Protein AF-A0A9E3GFD5-F1 (afdb_monomer_lite)

Sequence (70 aa):
MRKRVEIEVDDDLVQEAIRRFHLADAREAVHLALNALLSEADDSDKQPEEEYDEFSDLSAWEPHRNRDAG

Secondary structure (DSSP, 8-state):
----------HHHHHHHHHHHT-SSHHHHHHHHHHHHHHHHHHTTS-------TTT-GGGGS--------

Structure (mmCIF, N/CA/C/O backbone):
data_AF-A0A9E3GFD5-F1
#
_entry.id   AF-A0A9E3GFD5-F1
#
loop_
_atom_site.group_PDB
_atom_site.id
_atom_site.type_symbol
_atom_site.label_atom_id
_atom_site.label_alt_id
_atom_site.label_comp_id
_atom_site.label_asym_id
_atom_site.label_entity_id
_atom_site.label_seq_id
_atom_site.pdbx_PDB_ins_code
_atom_site.Cartn_x
_atom_site.Cartn_y
_atom_site.Cartn_z
_atom_site.occupancy
_atom_site.B_iso_or_equiv
_atom_site.auth_seq_id
_atom_site.auth_comp_id
_atom_site.auth_asym_id
_atom_site.auth_atom_id
_atom_site.pdbx_PDB_model_num
ATOM 1 N N . MET A 1 1 ? 2.295 17.971 -6.749 1.00 76.12 1 MET A N 1
ATOM 2 C CA . MET A 1 1 ? 0.981 18.307 -6.142 1.00 76.12 1 MET A CA 1
ATOM 3 C C . MET A 1 1 ? 0.296 17.007 -5.744 1.00 76.12 1 MET A C 1
ATOM 5 O O . MET A 1 1 ? 0.291 16.099 -6.562 1.00 76.12 1 MET A O 1
ATOM 9 N N . ARG A 1 2 ? -0.235 16.871 -4.520 1.00 75.31 2 ARG A N 1
ATOM 10 C CA . ARG A 1 2 ? -0.946 15.647 -4.096 1.00 75.31 2 ARG A CA 1
ATOM 11 C C . ARG A 1 2 ? -2.440 15.799 -4.395 1.00 75.31 2 ARG A C 1
ATOM 13 O O . ARG A 1 2 ? -3.019 16.820 -4.036 1.00 75.31 2 ARG A O 1
ATOM 20 N N . LYS A 1 3 ? -3.046 14.811 -5.058 1.00 87.00 3 LYS A N 1
ATOM 21 C CA . LYS A 1 3 ? -4.503 14.710 -5.244 1.00 87.00 3 LYS A CA 1
ATOM 22 C C . LYS A 1 3 ? -5.030 13.585 -4.358 1.00 87.00 3 LYS A C 1
ATOM 24 O O . LYS A 1 3 ? -4.352 12.573 -4.206 1.00 87.00 3 LYS A O 1
ATOM 29 N N . ARG A 1 4 ? -6.211 13.773 -3.764 1.00 89.06 4 ARG A N 1
ATOM 30 C CA . ARG A 1 4 ? -6.908 12.702 -3.044 1.00 89.06 4 ARG A CA 1
ATOM 31 C C . ARG A 1 4 ? -7.680 11.866 -4.060 1.00 89.06 4 ARG A C 1
ATOM 33 O O . ARG A 1 4 ? -8.370 12.432 -4.903 1.00 89.06 4 ARG A O 1
ATOM 40 N N . VAL A 1 5 ? -7.523 10.553 -3.980 1.00 88.94 5 VAL A N 1
ATOM 41 C CA . VAL A 1 5 ? -8.224 9.564 -4.802 1.00 88.94 5 VAL A CA 1
ATOM 42 C C . VAL A 1 5 ? -8.821 8.547 -3.838 1.00 88.94 5 VAL A C 1
ATOM 44 O O . VAL A 1 5 ? -8.185 8.219 -2.837 1.00 88.94 5 VAL A O 1
ATOM 47 N N . GLU A 1 6 ? -10.042 8.102 -4.109 1.00 92.31 6 GLU A N 1
ATOM 48 C CA . GLU A 1 6 ? -10.726 7.060 -3.341 1.00 92.31 6 GLU A CA 1
ATOM 49 C C . GLU A 1 6 ? -10.722 5.782 -4.185 1.00 92.31 6 GLU A C 1
ATOM 51 O O . GLU A 1 6 ? -11.122 5.809 -5.348 1.00 92.31 6 GLU A O 1
ATOM 56 N N . ILE A 1 7 ? -10.192 4.697 -3.618 1.00 89.75 7 ILE A N 1
ATOM 57 C CA . ILE A 1 7 ? -10.093 3.373 -4.241 1.00 89.75 7 ILE A CA 1
ATOM 58 C C . ILE A 1 7 ? -10.460 2.312 -3.204 1.00 89.75 7 ILE A C 1
ATOM 60 O O . ILE A 1 7 ? -10.184 2.492 -2.017 1.00 89.75 7 ILE A O 1
ATOM 64 N N . GLU A 1 8 ? -11.060 1.215 -3.652 1.00 94.88 8 GLU A N 1
ATOM 65 C CA . GLU A 1 8 ? -11.276 0.028 -2.825 1.00 94.88 8 GLU A CA 1
ATOM 66 C C . GLU A 1 8 ? -10.079 -0.913 -2.982 1.00 94.88 8 GLU A C 1
ATOM 68 O O . GLU A 1 8 ? -9.629 -1.180 -4.098 1.00 94.88 8 GLU A O 1
ATOM 73 N N . VAL A 1 9 ? -9.545 -1.385 -1.858 1.00 93.12 9 VAL A N 1
ATOM 74 C CA . VAL A 1 9 ? -8.395 -2.295 -1.797 1.00 93.12 9 VAL A CA 1
ATOM 75 C C . VAL A 1 9 ? -8.700 -3.361 -0.753 1.00 93.12 9 VAL A C 1
ATOM 77 O O . VAL A 1 9 ? -9.372 -3.078 0.238 1.00 93.12 9 VAL A O 1
ATOM 80 N N . ASP A 1 10 ? -8.213 -4.576 -0.985 1.00 96.94 10 ASP A N 1
ATOM 81 C CA . ASP A 1 10 ? -8.283 -5.661 -0.010 1.00 96.94 10 ASP A CA 1
ATOM 82 C C . ASP A 1 10 ? -7.469 -5.300 1.247 1.00 96.94 10 ASP A C 1
ATOM 84 O O . ASP A 1 10 ? -6.265 -5.037 1.159 1.00 96.94 10 ASP A O 1
ATOM 88 N N . ASP A 1 11 ? -8.131 -5.261 2.407 1.00 96.88 11 ASP A N 1
ATOM 89 C CA . ASP A 1 11 ? -7.495 -4.905 3.678 1.00 96.88 11 ASP A CA 1
ATOM 90 C C . ASP A 1 11 ? -6.434 -5.933 4.078 1.00 96.88 11 ASP A C 1
ATOM 92 O O . ASP A 1 11 ? -5.365 -5.539 4.534 1.00 96.88 11 ASP A O 1
ATOM 96 N N . ASP A 1 12 ? -6.644 -7.226 3.814 1.00 97.88 12 ASP A N 1
ATOM 97 C CA . ASP A 1 12 ? -5.687 -8.267 4.203 1.00 97.88 12 ASP A CA 1
ATOM 98 C C . ASP A 1 12 ? -4.349 -8.086 3.467 1.00 97.88 12 ASP A C 1
ATOM 100 O O . ASP A 1 12 ? -3.272 -8.232 4.055 1.00 97.88 12 ASP A O 1
ATOM 104 N N . LEU A 1 13 ? -4.398 -7.685 2.190 1.00 96.88 13 LEU A N 1
ATOM 105 C CA . LEU A 1 13 ? -3.200 -7.359 1.411 1.00 96.88 13 LEU A CA 1
ATOM 106 C C . LEU A 1 13 ? -2.490 -6.114 1.948 1.00 96.88 13 LEU A C 1
ATOM 108 O O . LEU A 1 13 ? -1.259 -6.082 2.012 1.00 96.88 13 LEU A O 1
ATOM 112 N N . VAL A 1 14 ? -3.252 -5.094 2.345 1.00 96.12 14 VAL A N 1
ATOM 113 C CA . VAL A 1 14 ? -2.698 -3.865 2.924 1.00 96.12 14 VAL A CA 1
ATOM 114 C C . VAL A 1 14 ? -2.039 -4.157 4.270 1.00 96.12 14 VAL A C 1
ATOM 116 O O . VAL A 1 14 ? -0.906 -3.726 4.490 1.00 96.12 14 VAL A O 1
ATOM 119 N N . GLN A 1 15 ? -2.694 -4.920 5.147 1.00 97.56 15 GLN A N 1
ATOM 120 C CA . GLN A 1 15 ? -2.141 -5.297 6.447 1.00 97.56 15 GLN A CA 1
ATOM 121 C C . GLN A 1 15 ? -0.873 -6.138 6.300 1.00 97.56 15 GLN A C 1
ATOM 123 O O . GLN A 1 15 ? 0.110 -5.898 7.004 1.00 97.56 15 GLN A O 1
ATOM 128 N N . GLU A 1 16 ? -0.844 -7.088 5.363 1.00 97.75 16 GLU A N 1
ATOM 129 C CA . GLU A 1 16 ? 0.356 -7.890 5.131 1.00 97.75 16 GLU A CA 1
ATOM 130 C C . GLU A 1 16 ? 1.496 -7.043 4.548 1.00 97.75 16 GLU A C 1
ATOM 132 O O . GLU A 1 16 ? 2.640 -7.200 4.972 1.00 97.75 16 GLU A O 1
ATOM 137 N N . ALA A 1 17 ? 1.216 -6.088 3.654 1.00 95.69 17 ALA A N 1
ATOM 138 C CA . ALA A 1 17 ? 2.229 -5.150 3.166 1.00 95.69 17 ALA A CA 1
ATOM 139 C C . ALA A 1 17 ? 2.782 -4.267 4.299 1.00 95.69 17 ALA A C 1
ATOM 141 O O . ALA A 1 17 ? 3.999 -4.143 4.452 1.00 95.69 17 ALA A O 1
ATOM 142 N N . ILE A 1 18 ? 1.908 -3.711 5.141 1.00 96.81 18 ILE A N 1
ATOM 143 C CA . ILE A 1 18 ? 2.299 -2.930 6.321 1.00 96.81 18 ILE A CA 1
ATOM 144 C C . ILE A 1 18 ? 3.198 -3.758 7.240 1.00 96.81 18 ILE A C 1
ATOM 146 O O . ILE A 1 18 ? 4.259 -3.296 7.654 1.00 96.81 18 ILE A O 1
ATOM 150 N N . ARG A 1 19 ? 2.811 -5.002 7.526 1.00 97.12 19 ARG A N 1
ATOM 151 C CA . ARG A 1 19 ? 3.568 -5.904 8.394 1.00 97.12 19 ARG A CA 1
ATOM 152 C C . ARG A 1 19 ? 4.917 -6.295 7.792 1.00 97.12 19 ARG A C 1
ATOM 154 O O . ARG A 1 19 ? 5.920 -6.274 8.501 1.00 97.12 19 ARG A O 1
ATOM 161 N N . ARG A 1 20 ? 4.942 -6.668 6.511 1.00 96.69 20 ARG A N 1
ATOM 162 C CA . ARG A 1 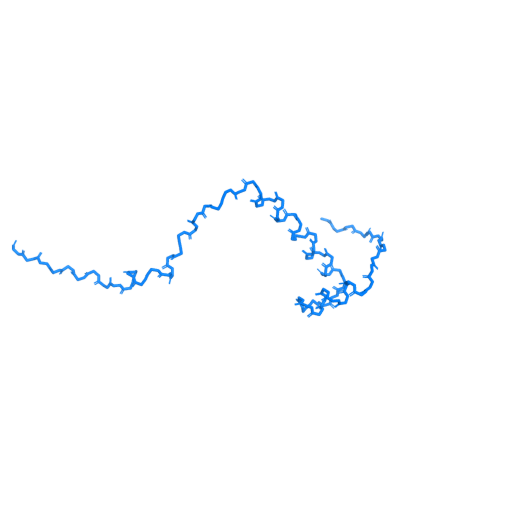20 ? 6.129 -7.185 5.815 1.00 96.69 20 ARG A CA 1
ATOM 163 C C . ARG A 1 20 ? 7.177 -6.108 5.562 1.00 96.69 20 ARG A C 1
ATOM 165 O O . ARG A 1 20 ? 8.366 -6.402 5.620 1.00 96.69 20 ARG A O 1
ATOM 172 N N . PHE A 1 21 ? 6.735 -4.885 5.289 1.00 95.62 21 PHE A N 1
ATOM 173 C CA . PHE A 1 21 ? 7.607 -3.753 4.979 1.00 95.62 21 PHE A CA 1
ATOM 174 C C . PHE A 1 21 ? 7.701 -2.733 6.125 1.00 95.62 21 PHE A C 1
ATOM 176 O O . PHE A 1 21 ? 8.333 -1.696 5.958 1.00 95.62 21 PHE A O 1
ATOM 183 N N . HIS A 1 22 ? 7.121 -3.038 7.293 1.00 96.00 22 HIS A N 1
ATOM 184 C CA . HIS A 1 22 ? 7.136 -2.194 8.496 1.00 96.00 22 HIS A CA 1
ATOM 185 C C . HIS A 1 22 ? 6.639 -0.758 8.260 1.00 96.00 22 HIS A C 1
ATOM 187 O O . HIS A 1 22 ? 7.239 0.206 8.734 1.00 96.00 22 HIS A O 1
ATOM 193 N N . LEU A 1 23 ? 5.543 -0.620 7.517 1.00 96.06 23 LEU A N 1
ATOM 194 C CA . LEU A 1 23 ? 4.995 0.679 7.126 1.00 96.06 23 LEU A CA 1
ATOM 195 C C . LEU A 1 23 ? 4.083 1.252 8.213 1.00 96.06 23 LEU A C 1
ATOM 197 O O . LEU A 1 23 ? 3.583 0.530 9.075 1.00 96.06 23 LEU A O 1
ATOM 201 N N . ALA A 1 24 ? 3.861 2.561 8.179 1.00 94.06 24 ALA A N 1
ATOM 202 C CA . ALA A 1 24 ? 3.028 3.246 9.158 1.00 94.06 24 ALA A CA 1
ATOM 203 C C . ALA A 1 24 ? 1.532 3.165 8.823 1.00 94.06 24 ALA A C 1
ATOM 205 O O . ALA A 1 24 ? 0.703 3.102 9.732 1.00 94.06 24 ALA A O 1
ATOM 206 N N . ASP A 1 25 ? 1.174 3.205 7.536 1.00 93.25 25 ASP A N 1
ATOM 207 C CA . ASP A 1 25 ? -0.220 3.241 7.101 1.00 93.25 25 ASP A CA 1
ATOM 208 C C . ASP A 1 25 ? -0.452 2.647 5.696 1.00 93.25 25 ASP A C 1
ATOM 210 O O . ASP A 1 25 ? 0.467 2.340 4.932 1.00 93.25 25 ASP A O 1
ATOM 214 N N . ALA A 1 26 ? -1.733 2.503 5.344 1.00 93.44 26 ALA A N 1
ATOM 215 C CA . ALA A 1 26 ? -2.172 2.009 4.040 1.00 93.44 26 ALA A CA 1
ATOM 216 C C . ALA A 1 26 ? -1.717 2.905 2.879 1.00 93.44 26 ALA A C 1
ATOM 218 O O . ALA A 1 26 ? -1.494 2.439 1.763 1.00 93.44 26 ALA A O 1
ATOM 219 N N . ARG A 1 27 ? -1.577 4.210 3.125 1.00 92.38 27 ARG A N 1
ATOM 220 C CA . ARG A 1 27 ? -1.159 5.164 2.100 1.00 92.38 27 ARG A CA 1
ATOM 221 C C . ARG A 1 27 ? 0.303 4.942 1.730 1.00 92.38 27 ARG A C 1
ATOM 223 O O . ARG A 1 27 ? 0.646 5.045 0.555 1.00 92.38 27 ARG A O 1
ATOM 230 N N . GLU A 1 28 ? 1.145 4.658 2.709 1.00 93.44 28 GLU A N 1
ATOM 231 C CA . GLU A 1 28 ? 2.546 4.325 2.524 1.00 93.44 28 GLU A CA 1
ATOM 232 C C . GLU A 1 28 ? 2.696 2.979 1.815 1.00 93.44 28 GLU A C 1
ATOM 234 O O . GLU A 1 28 ? 3.467 2.890 0.863 1.00 93.44 28 GLU A O 1
ATOM 239 N N . ALA A 1 29 ? 1.874 1.986 2.168 1.00 95.38 29 ALA A N 1
ATOM 240 C CA . ALA A 1 29 ? 1.817 0.707 1.456 1.00 95.38 29 ALA A CA 1
ATOM 241 C C . ALA A 1 29 ? 1.478 0.877 -0.031 1.00 95.38 29 ALA A C 1
ATOM 243 O O . ALA A 1 29 ? 2.199 0.375 -0.894 1.00 95.38 29 ALA A O 1
ATOM 244 N N . VAL A 1 30 ? 0.433 1.647 -0.347 1.00 93.50 30 VAL A N 1
ATOM 245 C CA . VAL A 1 30 ? 0.052 1.930 -1.740 1.00 93.50 30 VAL A CA 1
ATOM 246 C C . VAL A 1 30 ? 1.135 2.736 -2.456 1.00 93.50 30 VAL A C 1
ATOM 248 O O . VAL A 1 30 ? 1.432 2.473 -3.619 1.00 93.50 30 VAL A O 1
ATOM 251 N N . HIS A 1 31 ? 1.754 3.707 -1.780 1.00 93.12 31 HIS A N 1
ATOM 252 C CA . HIS A 1 31 ? 2.830 4.494 -2.374 1.00 93.12 31 HIS A CA 1
ATOM 253 C C . HIS A 1 31 ? 4.047 3.630 -2.716 1.00 93.12 31 HIS A C 1
ATOM 255 O O . HIS A 1 31 ? 4.569 3.748 -3.823 1.00 93.12 31 HIS A O 1
ATOM 261 N N . LEU A 1 32 ? 4.453 2.744 -1.804 1.00 94.50 32 LEU A N 1
ATOM 262 C CA . LEU A 1 32 ? 5.556 1.813 -2.010 1.00 94.50 32 LEU A CA 1
ATOM 263 C C . LEU A 1 32 ? 5.264 0.855 -3.169 1.00 94.50 32 LEU A C 1
ATOM 265 O O . LEU A 1 32 ? 6.108 0.693 -4.045 1.00 94.50 32 LEU A O 1
ATOM 269 N N . ALA A 1 33 ? 4.064 0.269 -3.207 1.00 93.25 33 ALA A N 1
ATOM 270 C CA . ALA A 1 33 ? 3.658 -0.644 -4.272 1.00 93.25 33 ALA A CA 1
ATOM 271 C C . ALA A 1 33 ? 3.679 0.033 -5.650 1.00 93.25 33 ALA A C 1
ATOM 273 O O . ALA A 1 33 ? 4.241 -0.510 -6.598 1.00 93.25 33 ALA A O 1
ATOM 274 N N . LEU A 1 34 ? 3.120 1.243 -5.761 1.00 93.62 34 LEU A N 1
ATOM 275 C CA . LEU A 1 34 ? 3.153 2.005 -7.010 1.00 93.62 34 LEU A CA 1
ATOM 276 C C . LEU A 1 34 ? 4.581 2.366 -7.417 1.00 93.62 34 LEU A C 1
ATOM 278 O O . LEU A 1 34 ? 4.907 2.297 -8.596 1.00 93.62 34 LEU A O 1
ATOM 282 N N . ASN A 1 35 ? 5.430 2.738 -6.459 1.00 93.00 35 ASN A N 1
ATOM 283 C CA . ASN A 1 35 ? 6.819 3.057 -6.753 1.00 93.00 35 ASN A CA 1
ATOM 284 C C . ASN A 1 35 ? 7.581 1.828 -7.262 1.00 93.00 35 ASN A C 1
ATOM 286 O O . ASN A 1 35 ? 8.286 1.941 -8.253 1.00 93.00 35 ASN A O 1
ATOM 290 N N . ALA A 1 36 ? 7.393 0.659 -6.643 1.00 91.50 36 ALA A N 1
ATOM 291 C CA . ALA A 1 36 ? 8.018 -0.586 -7.085 1.00 91.50 36 ALA A CA 1
ATOM 292 C C . ALA A 1 36 ? 7.608 -0.966 -8.518 1.00 91.50 36 ALA A C 1
ATOM 294 O O . ALA A 1 36 ? 8.472 -1.287 -9.327 1.00 91.50 36 ALA A O 1
ATOM 295 N N . LEU A 1 37 ? 6.316 -0.847 -8.856 1.00 91.12 37 LEU A N 1
ATOM 296 C CA . LEU A 1 37 ? 5.818 -1.112 -10.213 1.00 91.12 37 LEU A CA 1
ATOM 297 C C . LEU A 1 37 ? 6.418 -0.165 -11.261 1.00 91.12 37 LEU A C 1
ATOM 299 O O . LEU A 1 37 ? 6.659 -0.574 -12.393 1.00 91.12 37 LEU A O 1
ATOM 303 N N . LEU A 1 38 ? 6.635 1.102 -10.900 1.00 91.38 38 LEU A N 1
ATOM 304 C CA . LEU A 1 38 ? 7.250 2.081 -11.797 1.00 91.38 38 LEU A CA 1
ATOM 305 C C . LEU A 1 38 ? 8.763 1.876 -11.911 1.00 91.38 38 LEU A C 1
ATOM 307 O O . LEU A 1 38 ? 9.299 1.984 -13.005 1.00 91.38 38 LEU A O 1
ATOM 311 N N . SER A 1 39 ? 9.444 1.538 -10.814 1.00 85.00 39 SER A N 1
ATOM 312 C CA . SER A 1 39 ? 10.877 1.233 -10.835 1.00 85.00 39 SER A CA 1
ATOM 313 C C . SER A 1 39 ? 11.186 -0.015 -11.661 1.00 85.00 39 SER A C 1
ATOM 315 O O . SER A 1 39 ? 12.119 0.014 -12.449 1.00 85.00 39 SER A O 1
ATOM 317 N N . GLU A 1 40 ? 10.377 -1.073 -11.567 1.00 75.88 40 GLU A N 1
ATOM 318 C CA . GLU A 1 40 ? 10.535 -2.272 -12.407 1.00 75.88 40 GLU A CA 1
ATOM 319 C C . GLU A 1 40 ? 10.293 -1.973 -13.902 1.00 75.88 40 GLU A C 1
ATOM 321 O O . GLU A 1 40 ? 10.967 -2.517 -14.782 1.00 75.88 40 GLU A O 1
ATOM 326 N N . ALA A 1 4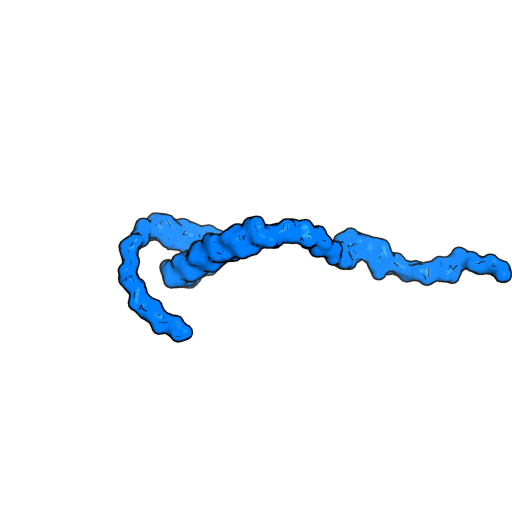1 ? 9.357 -1.067 -14.201 1.00 69.69 41 ALA A N 1
ATOM 327 C CA . ALA A 1 41 ? 9.117 -0.596 -15.564 1.00 69.69 41 ALA A CA 1
ATOM 328 C C . ALA A 1 41 ? 10.276 0.259 -16.116 1.00 69.69 41 ALA A C 1
AT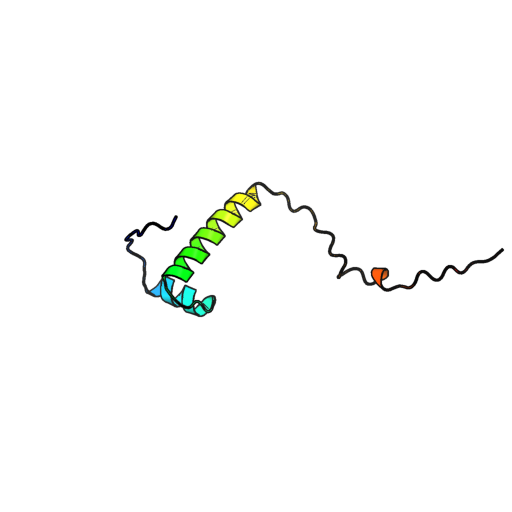OM 330 O O . ALA A 1 41 ? 10.537 0.209 -17.313 1.00 69.69 41 ALA A O 1
ATOM 331 N N . ASP A 1 42 ? 10.983 1.006 -15.264 1.00 63.09 42 ASP A N 1
ATOM 332 C CA . ASP A 1 42 ? 12.167 1.782 -15.656 1.00 63.09 42 ASP A CA 1
ATOM 333 C C . ASP A 1 42 ? 13.435 0.905 -15.754 1.00 63.09 42 ASP A C 1
ATOM 335 O O . ASP A 1 42 ? 14.290 1.143 -16.608 1.00 63.09 42 ASP A O 1
ATOM 339 N N . ASP A 1 43 ? 13.563 -0.127 -14.912 1.00 57.31 43 ASP A N 1
ATOM 340 C CA . ASP A 1 43 ? 14.696 -1.067 -14.926 1.00 57.31 43 ASP A CA 1
ATOM 341 C C . ASP A 1 43 ? 14.653 -2.028 -16.120 1.00 57.31 43 ASP A C 1
ATOM 343 O O . ASP A 1 43 ? 15.692 -2.504 -16.569 1.00 57.31 43 ASP A O 1
ATOM 347 N N . SER A 1 44 ? 13.482 -2.277 -16.710 1.00 55.06 44 SER A N 1
ATOM 348 C CA . SER A 1 44 ? 13.391 -3.055 -17.955 1.00 55.06 44 SER A CA 1
ATOM 349 C C . SER A 1 44 ? 13.997 -2.337 -19.173 1.00 55.06 44 SER A C 1
ATOM 351 O O . SER A 1 44 ? 14.317 -3.004 -20.159 1.00 55.06 44 SER A O 1
ATOM 353 N N . ASP A 1 45 ? 14.238 -1.022 -19.085 1.00 52.75 45 ASP A N 1
ATOM 354 C CA . ASP A 1 45 ? 14.979 -0.228 -20.079 1.00 52.75 45 ASP A CA 1
ATOM 355 C C . ASP A 1 45 ? 16.469 -0.043 -19.726 1.00 52.75 45 ASP A C 1
ATOM 357 O O . ASP A 1 45 ? 17.250 0.455 -20.544 1.00 52.75 45 ASP A O 1
ATOM 361 N N . LYS A 1 46 ? 16.904 -0.474 -18.536 1.00 50.06 46 LYS A N 1
ATOM 362 C CA . LYS A 1 46 ? 18.306 -0.427 -18.117 1.00 50.06 46 LYS A CA 1
ATOM 363 C C . LYS A 1 46 ? 18.874 -1.836 -18.095 1.00 50.06 46 LYS A C 1
ATOM 365 O O . LYS A 1 46 ? 18.634 -2.621 -17.184 1.00 50.06 46 LYS A O 1
ATOM 370 N N . GLN A 1 47 ? 19.684 -2.157 -19.105 1.00 52.22 47 GLN A N 1
ATOM 371 C CA . GLN A 1 47 ? 20.656 -3.239 -18.947 1.00 52.22 47 GLN A CA 1
ATOM 372 C C . GLN A 1 47 ? 21.419 -3.001 -17.636 1.00 52.22 47 GLN A C 1
ATOM 374 O O . GLN A 1 47 ? 21.751 -1.845 -17.363 1.00 52.22 47 GLN A O 1
ATOM 379 N N . PRO A 1 48 ? 21.687 -4.042 -16.827 1.00 51.78 48 PRO A N 1
ATOM 380 C CA . PRO A 1 48 ? 22.503 -3.876 -15.642 1.00 51.78 48 PRO A CA 1
ATOM 381 C C . PRO A 1 48 ? 23.894 -3.473 -16.124 1.00 51.78 48 PRO A C 1
ATOM 383 O O . PRO A 1 48 ? 24.673 -4.307 -16.582 1.00 51.78 48 PRO A O 1
ATOM 386 N N . GLU A 1 49 ? 24.180 -2.175 -16.094 1.00 54.66 49 GLU A N 1
ATOM 387 C CA . GLU A 1 49 ? 25.551 -1.709 -16.061 1.00 54.66 49 GLU A CA 1
ATOM 388 C C . GLU A 1 49 ? 26.101 -2.306 -14.773 1.00 54.66 49 GLU A C 1
ATOM 390 O O . GLU A 1 49 ? 25.596 -2.013 -13.692 1.00 54.66 49 GLU A O 1
ATOM 395 N N . GLU A 1 50 ? 27.019 -3.264 -14.912 1.00 55.47 50 GLU A N 1
ATOM 396 C CA . GLU A 1 50 ? 27.753 -3.860 -13.805 1.00 55.47 50 GLU A CA 1
ATOM 397 C C . GLU A 1 50 ? 28.363 -2.711 -12.997 1.00 55.47 50 GLU A C 1
ATOM 399 O O . GLU A 1 50 ? 29.415 -2.17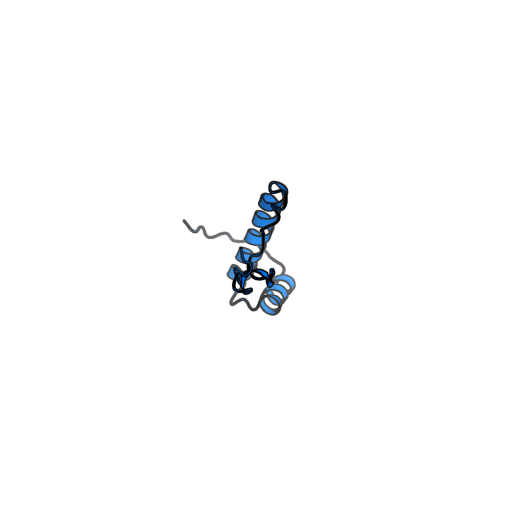7 -13.350 1.00 55.47 50 GLU A O 1
ATOM 404 N N . GLU A 1 51 ? 27.655 -2.268 -11.955 1.00 55.25 51 GLU A N 1
ATOM 405 C CA . GLU A 1 51 ? 28.164 -1.292 -11.008 1.00 55.25 51 GLU A CA 1
ATOM 406 C C . GLU A 1 51 ? 29.385 -1.941 -10.366 1.00 55.25 51 GLU A C 1
ATOM 408 O O . GLU A 1 51 ? 29.283 -2.878 -9.572 1.00 55.25 51 GLU A O 1
ATOM 413 N N . TYR A 1 52 ? 30.557 -1.490 -10.806 1.00 60.47 52 TYR A N 1
ATOM 414 C CA . TYR A 1 52 ? 31.840 -1.893 -10.262 1.00 60.47 52 TYR A CA 1
ATOM 415 C C . TYR A 1 52 ? 31.843 -1.513 -8.774 1.00 60.47 52 TYR A C 1
ATOM 417 O O . TYR A 1 52 ? 31.992 -0.344 -8.420 1.00 60.47 52 TYR A O 1
ATOM 425 N N . ASP A 1 53 ? 31.607 -2.491 -7.898 1.00 63.91 53 ASP A N 1
ATOM 426 C CA . ASP A 1 53 ? 31.593 -2.287 -6.452 1.00 63.91 53 ASP A CA 1
ATOM 427 C C . ASP A 1 53 ? 33.030 -2.233 -5.919 1.00 63.91 53 ASP A C 1
ATOM 429 O O . ASP A 1 53 ? 33.649 -3.246 -5.581 1.00 63.91 53 ASP A O 1
ATOM 433 N N . GLU A 1 54 ? 33.561 -1.015 -5.834 1.00 58.72 54 GLU A N 1
ATOM 434 C CA . GLU A 1 54 ? 34.896 -0.705 -5.310 1.00 58.72 54 GLU A CA 1
ATOM 435 C C . GLU A 1 54 ? 35.085 -1.103 -3.829 1.00 58.72 54 GLU A C 1
ATOM 437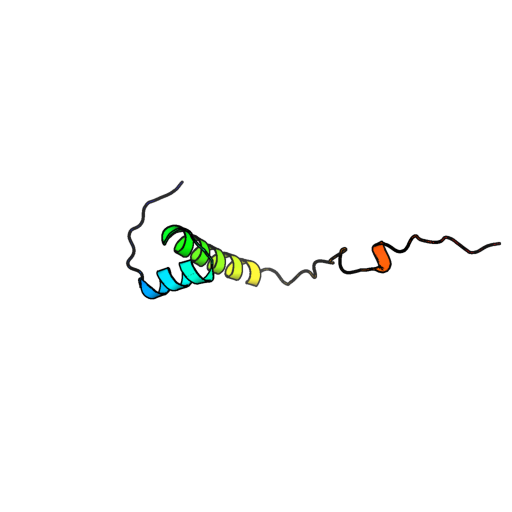 O O . GLU A 1 54 ? 36.203 -1.044 -3.316 1.00 58.72 54 GLU A O 1
ATOM 442 N N . PHE A 1 55 ? 34.030 -1.539 -3.126 1.00 60.19 55 PHE A N 1
ATOM 443 C CA . PHE A 1 55 ? 34.116 -2.047 -1.752 1.00 60.19 55 PHE A CA 1
ATOM 444 C C . PHE A 1 55 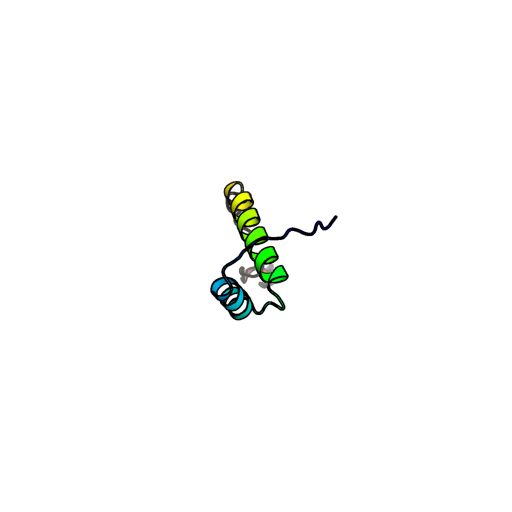? 34.310 -3.567 -1.660 1.00 60.19 55 PHE A C 1
ATOM 446 O O . PHE A 1 55 ? 34.662 -4.065 -0.586 1.00 60.19 55 PHE A O 1
ATOM 453 N N . SER A 1 56 ? 34.127 -4.301 -2.762 1.00 61.62 56 SER A N 1
ATOM 454 C CA . SER A 1 56 ? 34.337 -5.754 -2.829 1.00 61.62 56 SER A CA 1
ATOM 455 C C . SER A 1 56 ? 35.753 -6.141 -3.277 1.00 61.62 56 SER A C 1
ATOM 457 O O . SER A 1 56 ? 36.197 -7.266 -3.031 1.00 61.62 56 SER A O 1
ATOM 459 N N . ASP A 1 57 ? 36.498 -5.215 -3.886 1.00 61.72 57 ASP A N 1
ATOM 460 C CA . ASP A 1 57 ? 37.867 -5.464 -4.327 1.00 61.72 57 ASP A CA 1
ATOM 461 C C . ASP A 1 57 ? 38.870 -5.190 -3.188 1.00 61.72 57 ASP A C 1
ATOM 463 O O . ASP A 1 57 ? 39.292 -4.061 -2.930 1.00 61.72 57 ASP A O 1
ATOM 467 N N . LEU A 1 58 ? 39.266 -6.250 -2.469 1.00 59.88 58 LEU A N 1
ATOM 468 C CA . LEU A 1 58 ? 40.262 -6.180 -1.386 1.00 59.88 58 LEU A CA 1
ATOM 469 C C . LEU A 1 58 ? 41.621 -5.619 -1.847 1.00 59.88 58 LEU A C 1
ATOM 471 O O . LEU A 1 58 ? 42.420 -5.192 -1.010 1.00 59.88 58 LEU A O 1
ATOM 475 N N . SER A 1 59 ? 41.875 -5.606 -3.159 1.00 63.81 59 SER A N 1
ATOM 476 C CA . SER A 1 59 ? 43.074 -5.020 -3.757 1.00 63.81 59 SER A CA 1
ATOM 477 C C . SER A 1 59 ? 43.122 -3.488 -3.633 1.00 63.81 59 SER A C 1
ATOM 479 O O . SER A 1 59 ? 44.209 -2.912 -3.652 1.00 63.81 59 SER A O 1
ATOM 481 N N . ALA A 1 60 ? 41.986 -2.821 -3.379 1.00 63.41 60 ALA A N 1
ATOM 482 C CA . ALA A 1 60 ? 41.924 -1.377 -3.136 1.00 63.41 60 ALA A CA 1
ATOM 483 C C . ALA A 1 60 ? 42.624 -0.943 -1.829 1.00 63.41 60 ALA A C 1
ATOM 485 O O . ALA A 1 60 ? 43.015 0.216 -1.683 1.00 63.41 60 ALA A O 1
ATOM 486 N N . TRP A 1 61 ? 42.817 -1.871 -0.882 1.00 59.31 61 TRP A N 1
ATOM 487 C CA . TRP A 1 61 ? 43.533 -1.626 0.376 1.00 59.31 61 TRP A CA 1
ATOM 488 C C . TRP A 1 61 ? 44.983 -2.101 0.350 1.00 59.31 61 TRP A C 1
ATOM 490 O O . TRP A 1 61 ? 45.706 -1.883 1.327 1.00 59.31 61 TRP A O 1
ATOM 500 N N . GLU A 1 62 ? 45.432 -2.736 -0.736 1.00 65.94 62 GLU A N 1
ATOM 501 C CA . GLU A 1 62 ? 46.823 -3.142 -0.861 1.00 65.94 62 GLU A CA 1
ATOM 502 C C . GLU A 1 62 ? 47.684 -1.898 -1.106 1.00 65.94 62 GLU A C 1
ATOM 504 O O . GLU A 1 62 ? 47.614 -1.282 -2.175 1.00 65.94 62 GLU A O 1
ATOM 509 N N . PRO A 1 63 ? 48.534 -1.496 -0.138 1.00 64.50 63 PRO A N 1
ATOM 510 C CA . PRO A 1 63 ? 49.458 -0.405 -0.367 1.00 64.50 63 PRO A CA 1
ATOM 511 C C . PRO A 1 63 ? 50.363 -0.871 -1.496 1.00 64.50 63 PRO A C 1
ATOM 513 O O . PRO A 1 63 ? 51.073 -1.865 -1.322 1.00 64.50 63 PRO A O 1
ATOM 516 N N . HIS A 1 64 ? 50.331 -0.181 -2.637 1.00 62.94 64 HIS A N 1
ATOM 517 C CA . HIS A 1 64 ? 51.244 -0.423 -3.744 1.00 62.94 64 HIS A CA 1
ATOM 518 C C . HIS A 1 64 ? 52.676 -0.275 -3.222 1.00 62.94 64 HIS A C 1
ATOM 520 O O . HIS A 1 64 ? 53.256 0.814 -3.195 1.00 62.94 64 HIS A O 1
ATOM 526 N N . ARG A 1 65 ? 53.252 -1.381 -2.741 1.00 52.19 65 ARG A N 1
ATOM 527 C CA . ARG A 1 65 ? 54.667 -1.482 -2.432 1.00 52.19 65 ARG A CA 1
ATOM 528 C C . ARG A 1 65 ? 55.359 -1.466 -3.776 1.00 52.19 65 ARG A C 1
ATOM 530 O O . ARG A 1 65 ? 55.633 -2.507 -4.358 1.00 52.19 65 ARG A O 1
ATOM 537 N N . ASN A 1 66 ? 55.647 -0.256 -4.237 1.00 56.59 66 ASN A N 1
ATOM 538 C CA . ASN A 1 66 ? 56.720 -0.011 -5.174 1.00 56.59 66 ASN A CA 1
ATOM 539 C C . ASN A 1 66 ? 57.988 -0.609 -4.558 1.00 56.59 66 ASN A C 1
ATOM 541 O O . ASN A 1 66 ? 58.641 -0.012 -3.699 1.00 56.59 66 ASN A O 1
ATOM 545 N N . ARG A 1 67 ? 58.279 -1.845 -4.945 1.00 50.72 67 ARG A N 1
ATOM 546 C CA . ARG A 1 67 ? 59.540 -2.509 -4.688 1.00 50.72 67 ARG A CA 1
ATOM 547 C C . ARG A 1 67 ? 59.851 -3.393 -5.882 1.00 50.72 67 ARG A C 1
ATOM 549 O O . ARG A 1 67 ? 59.435 -4.537 -5.925 1.00 50.72 67 ARG A O 1
ATOM 556 N N . ASP A 1 68 ? 60.537 -2.806 -6.850 1.00 46.62 68 ASP A N 1
ATOM 557 C CA . ASP A 1 68 ? 61.864 -3.257 -7.277 1.00 46.62 68 ASP A CA 1
ATOM 558 C C . ASP A 1 68 ? 62.448 -2.173 -8.202 1.00 46.62 68 ASP A C 1
ATOM 560 O O . ASP A 1 68 ? 61.756 -1.671 -9.080 1.00 46.62 68 ASP A O 1
ATOM 564 N N . ALA A 1 69 ? 63.566 -1.525 -7.857 1.00 43.34 69 ALA A N 1
ATOM 565 C CA . ALA A 1 69 ? 64.948 -2.014 -7.747 1.00 43.34 69 ALA A CA 1
ATOM 566 C C . ALA A 1 69 ? 65.683 -1.921 -9.095 1.00 43.34 69 ALA A C 1
ATOM 568 O O . ALA A 1 69 ? 65.266 -2.539 -10.071 1.00 43.34 69 ALA A O 1
ATOM 569 N N . GLY A 1 70 ? 66.801 -1.181 -9.102 1.00 37.06 70 GLY A N 1
ATOM 570 C CA . GLY A 1 70 ? 67.759 -1.111 -10.212 1.00 37.06 70 GLY A CA 1
ATOM 571 C C . GLY A 1 70 ? 68.040 0.299 -10.681 1.00 37.06 70 GLY A C 1
ATOM 572 O O . GLY A 1 70 ? 67.401 0.703 -11.671 1.00 37.06 70 GLY A O 1
#

Radius of gyration: 23.22 Å; chains: 1; bounding box: 79×27×29 Å

pLDDT: mean 77.27, std 18.62, range [37.06, 97.88]

Foldseek 3Di:
DDDDDDDDDDVVVQVVLCVVVVNDGSVVSVVVVVVVVVVVVVCVVDDPPPPPPPVPPPVNPPDPPPDDDD